Protein AF-A0A962GUR7-F1 (afdb_monomer_lite)

Radius of gyration: 13.73 Å; chains: 1; bounding box: 29×38×33 Å

Sequence (105 aa):
MTSQDFSKNALLEYLKQAAISGILNPAVARSRKTAAEQLLVYVTPEERLNLKLVDVDELCSRIHKLEDSSIRVEALNLYNSRLKSALSDYFLWLENPEGFISNSS

Structure (mmCIF, N/CA/C/O backbone):
data_AF-A0A962GUR7-F1
#
_entry.id   AF-A0A962GUR7-F1
#
loop_
_atom_site.group_PDB
_atom_site.id
_atom_site.type_symbol
_atom_site.label_atom_id
_atom_site.label_alt_id
_atom_site.label_comp_id
_atom_site.label_asym_id
_atom_site.label_entity_id
_atom_site.label_seq_id
_atom_site.pdbx_PDB_ins_code
_atom_site.Cartn_x
_atom_site.Cartn_y
_atom_site.Cartn_z
_atom_site.occupancy
_atom_site.B_iso_or_equiv
_atom_site.auth_seq_id
_atom_site.auth_comp_id
_atom_site.auth_asym_id
_atom_site.auth_atom_id
_atom_site.pdbx_PDB_model_num
ATOM 1 N N . MET A 1 1 ? 12.093 -22.957 -0.002 1.00 36.66 1 MET A N 1
ATOM 2 C CA . MET A 1 1 ? 10.800 -22.249 0.076 1.00 36.66 1 MET A CA 1
ATOM 3 C C . MET A 1 1 ? 11.102 -20.854 0.574 1.00 36.66 1 MET A C 1
ATOM 5 O O . MET A 1 1 ? 11.407 -20.695 1.747 1.00 36.66 1 MET A O 1
ATOM 9 N N . THR A 1 2 ? 11.169 -19.873 -0.319 1.00 47.56 2 THR A N 1
ATOM 10 C CA . THR A 1 2 ? 11.282 -18.466 0.072 1.00 47.56 2 THR A CA 1
ATOM 11 C C . THR A 1 2 ? 9.999 -18.125 0.817 1.00 47.56 2 THR A C 1
ATOM 13 O O . THR A 1 2 ? 8.927 -18.129 0.218 1.00 47.56 2 THR A O 1
ATOM 16 N N . SER A 1 3 ? 10.077 -17.944 2.134 1.00 67.00 3 SER A N 1
ATOM 17 C CA . SER A 1 3 ? 8.933 -17.487 2.919 1.00 67.00 3 SER A CA 1
ATOM 18 C C . SER A 1 3 ? 8.461 -16.161 2.325 1.00 67.00 3 SER A C 1
ATOM 20 O O . SER A 1 3 ? 9.219 -15.193 2.321 1.00 67.00 3 SER A O 1
ATOM 22 N N . GLN A 1 4 ? 7.254 -16.137 1.757 1.00 82.44 4 GLN A N 1
ATOM 23 C CA . GLN A 1 4 ? 6.657 -14.913 1.231 1.00 82.44 4 GLN A CA 1
ATOM 24 C C . GLN A 1 4 ? 6.463 -13.940 2.399 1.00 82.44 4 GLN A C 1
ATOM 26 O O . GLN A 1 4 ? 5.811 -14.277 3.389 1.00 82.44 4 GLN A O 1
ATOM 31 N N . ASP A 1 5 ? 7.066 -12.760 2.304 1.00 90.19 5 ASP A N 1
ATOM 32 C CA . ASP A 1 5 ? 6.971 -11.727 3.331 1.00 90.19 5 ASP A CA 1
ATOM 33 C C . ASP A 1 5 ? 5.786 -10.817 2.997 1.00 90.19 5 ASP A C 1
ATOM 35 O O . ASP A 1 5 ? 5.785 -10.155 1.970 1.00 90.19 5 ASP A O 1
ATOM 39 N N . PHE A 1 6 ? 4.748 -10.807 3.832 1.00 92.50 6 PHE A N 1
ATOM 40 C CA . PHE A 1 6 ? 3.564 -9.963 3.633 1.00 92.50 6 PHE A CA 1
ATOM 41 C C . PHE A 1 6 ? 3.597 -8.705 4.504 1.00 92.50 6 PHE A C 1
ATOM 43 O O . PHE A 1 6 ? 2.549 -8.121 4.762 1.00 92.50 6 PHE A O 1
ATOM 50 N N . SER A 1 7 ? 4.764 -8.291 4.999 1.00 92.62 7 SER A N 1
ATOM 51 C CA . SER A 1 7 ? 4.897 -7.120 5.863 1.00 92.62 7 SER A CA 1
ATOM 52 C C . SER A 1 7 ? 4.934 -5.801 5.084 1.00 92.62 7 SER A C 1
ATOM 54 O O . SER A 1 7 ? 5.293 -5.730 3.905 1.00 92.62 7 SER A O 1
ATOM 56 N N . LYS A 1 8 ? 4.649 -4.697 5.791 1.00 92.88 8 LYS A N 1
ATOM 57 C CA . LYS A 1 8 ? 4.833 -3.326 5.277 1.00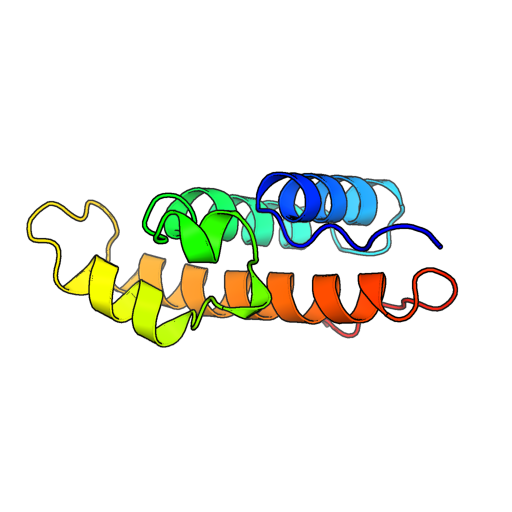 92.88 8 LYS A CA 1
ATOM 58 C C . LYS A 1 8 ? 6.234 -3.103 4.706 1.00 92.88 8 LYS A C 1
ATOM 60 O O . LYS A 1 8 ? 6.367 -2.495 3.649 1.00 92.88 8 LYS A O 1
ATOM 65 N N . ASN A 1 9 ? 7.274 -3.554 5.402 1.00 92.19 9 ASN A N 1
ATOM 66 C CA . ASN A 1 9 ? 8.651 -3.289 4.988 1.00 92.19 9 ASN A CA 1
ATOM 67 C C . ASN A 1 9 ? 8.979 -3.988 3.670 1.00 92.19 9 ASN A C 1
ATOM 69 O O . ASN A 1 9 ? 9.603 -3.383 2.800 1.00 92.19 9 ASN A O 1
ATOM 73 N N . ALA A 1 10 ? 8.497 -5.217 3.499 1.00 93.31 10 ALA A N 1
ATOM 74 C CA . ALA A 1 10 ? 8.708 -5.971 2.278 1.00 93.31 10 ALA A CA 1
ATOM 75 C C . ALA A 1 10 ? 7.957 -5.361 1.079 1.00 93.31 10 ALA A C 1
ATOM 77 O O . ALA A 1 10 ? 8.538 -5.252 0.000 1.00 93.31 10 ALA A O 1
ATOM 78 N N . LEU A 1 11 ? 6.744 -4.825 1.279 1.00 95.38 11 LEU A N 1
ATOM 79 C CA . LEU A 1 11 ? 6.048 -4.026 0.258 1.00 95.38 11 LEU A CA 1
ATOM 80 C C . LEU A 1 11 ? 6.852 -2.776 -0.150 1.00 95.38 11 LEU A C 1
ATOM 82 O O . LEU A 1 11 ? 6.965 -2.464 -1.336 1.00 95.38 11 LEU A O 1
ATOM 86 N N . LEU A 1 12 ? 7.396 -2.032 0.820 1.00 95.19 12 LEU A N 1
ATOM 87 C CA . LEU A 1 12 ? 8.165 -0.815 0.531 1.00 95.19 12 LEU A CA 1
ATOM 88 C C . LEU A 1 12 ? 9.468 -1.125 -0.216 1.00 95.19 12 LEU A C 1
ATOM 90 O O . LEU A 1 12 ? 9.851 -0.365 -1.111 1.00 95.19 12 LEU A O 1
ATOM 94 N N . GLU A 1 13 ? 10.130 -2.230 0.128 1.00 94.38 13 GLU A N 1
ATOM 95 C CA . GLU A 1 13 ? 11.3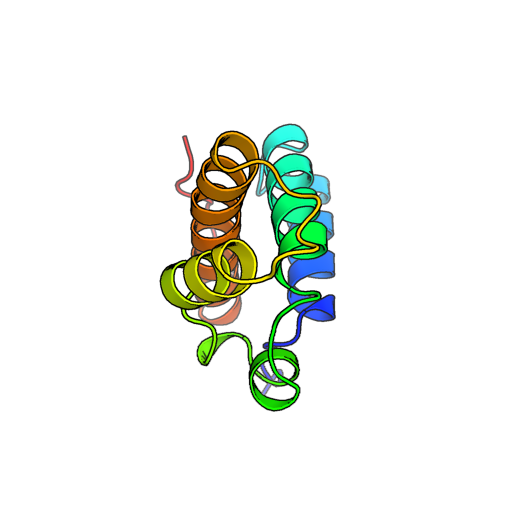23 -2.685 -0.583 1.00 94.38 13 GLU A CA 1
ATOM 96 C C . GLU A 1 13 ? 10.973 -3.174 -1.993 1.00 94.38 13 GLU A C 1
ATOM 98 O O . GLU A 1 13 ? 11.647 -2.782 -2.942 1.00 94.38 13 GLU A O 1
ATOM 103 N N . TYR A 1 14 ? 9.870 -3.909 -2.171 1.00 94.00 14 TYR A N 1
ATOM 104 C CA . TYR A 1 14 ? 9.364 -4.273 -3.497 1.00 94.00 14 TYR A CA 1
ATOM 105 C C . TYR A 1 14 ? 9.149 -3.042 -4.381 1.00 94.00 14 TYR A C 1
ATOM 107 O O . TYR A 1 14 ? 9.672 -2.992 -5.489 1.00 94.00 14 TYR A O 1
ATOM 115 N N . LEU A 1 15 ? 8.449 -2.011 -3.897 1.00 95.69 15 LEU A N 1
ATOM 116 C CA . LEU A 1 15 ? 8.200 -0.796 -4.683 1.00 95.69 15 LEU A CA 1
ATOM 117 C C . LEU A 1 15 ? 9.500 -0.086 -5.081 1.00 95.69 15 LEU A C 1
ATOM 119 O O . LEU A 1 15 ? 9.595 0.476 -6.172 1.00 95.69 15 LEU A O 1
ATOM 123 N N . LYS A 1 16 ? 10.510 -0.117 -4.206 1.00 94.19 16 LYS A N 1
ATOM 124 C CA . LYS A 1 16 ? 11.837 0.429 -4.494 1.00 94.19 16 LYS A CA 1
ATOM 125 C C . LYS A 1 16 ? 12.552 -0.391 -5.569 1.00 94.19 16 LYS A C 1
ATOM 127 O O . LYS A 1 16 ? 13.046 0.191 -6.531 1.00 94.19 16 LYS A O 1
ATOM 132 N N . GLN A 1 17 ? 12.589 -1.713 -5.427 1.00 91.69 17 GLN A N 1
ATOM 133 C CA . GLN A 1 17 ? 13.248 -2.602 -6.385 1.00 91.69 17 GLN A CA 1
ATOM 134 C C . GLN A 1 17 ? 12.536 -2.589 -7.739 1.00 91.69 17 GLN A C 1
ATOM 136 O O . GLN A 1 17 ? 13.191 -2.444 -8.762 1.00 91.69 17 GLN A O 1
ATOM 141 N N . ALA A 1 18 ? 11.203 -2.604 -7.763 1.00 91.19 18 ALA A N 1
ATOM 142 C CA . ALA A 1 18 ? 10.416 -2.516 -8.989 1.00 91.19 18 ALA A CA 1
ATOM 143 C C . ALA A 1 18 ? 10.710 -1.233 -9.787 1.00 91.19 18 ALA A C 1
ATOM 145 O O . ALA A 1 18 ? 10.748 -1.272 -11.016 1.00 91.19 18 ALA A O 1
ATOM 146 N N . ALA A 1 19 ? 10.974 -0.110 -9.110 1.00 93.88 19 ALA A N 1
ATOM 147 C CA . ALA A 1 19 ? 11.409 1.121 -9.767 1.00 93.88 19 ALA A CA 1
ATOM 148 C C . ALA A 1 19 ? 12.830 1.016 -10.345 1.00 93.88 19 ALA A C 1
ATOM 150 O O . ALA A 1 19 ? 13.072 1.458 -11.465 1.00 93.88 19 ALA A O 1
ATOM 151 N N . ILE A 1 20 ? 13.769 0.445 -9.582 1.00 93.50 20 ILE A N 1
ATOM 152 C CA . ILE A 1 20 ? 15.179 0.302 -9.983 1.00 93.50 20 ILE A CA 1
ATOM 153 C C . ILE A 1 20 ? 15.317 -0.676 -11.156 1.00 93.50 20 ILE A C 1
ATOM 155 O O . ILE A 1 20 ? 16.047 -0.403 -12.104 1.00 93.50 20 ILE A O 1
ATOM 159 N N . SER A 1 21 ? 14.592 -1.792 -11.112 1.00 88.62 21 SER A N 1
ATOM 160 C CA . SER A 1 21 ? 14.603 -2.840 -12.135 1.00 88.62 21 SER A CA 1
ATOM 161 C C . SER A 1 21 ? 13.776 -2.494 -13.378 1.00 88.62 21 SER A C 1
ATOM 163 O O . SER A 1 21 ? 13.711 -3.302 -14.298 1.00 88.62 21 SER A O 1
ATOM 165 N N . GLY A 1 22 ? 13.120 -1.328 -13.415 1.00 89.69 22 GLY A N 1
ATOM 166 C CA . GLY A 1 22 ? 12.301 -0.891 -14.551 1.00 89.69 22 GLY A CA 1
ATOM 167 C C . GLY A 1 22 ? 10.953 -1.607 -14.693 1.00 89.69 22 GLY A C 1
ATOM 168 O O . GLY A 1 22 ? 10.244 -1.372 -15.666 1.00 89.69 22 GLY A O 1
ATOM 169 N N . ILE A 1 23 ? 10.576 -2.441 -13.720 1.00 87.81 23 ILE A N 1
ATOM 170 C CA . ILE A 1 23 ? 9.282 -3.137 -13.662 1.00 87.81 23 ILE A CA 1
ATOM 171 C C . ILE A 1 23 ? 8.129 -2.135 -13.518 1.00 87.81 23 ILE A C 1
ATOM 173 O O . ILE A 1 23 ? 7.053 -2.331 -14.079 1.00 87.81 23 ILE A O 1
ATOM 177 N N . LEU A 1 24 ? 8.347 -1.067 -12.748 1.00 90.31 24 LEU A N 1
ATOM 178 C CA . LEU A 1 24 ? 7.361 -0.027 -12.486 1.00 90.31 24 LEU A CA 1
ATOM 179 C C . LEU A 1 24 ? 7.958 1.346 -12.793 1.00 90.31 24 LEU A C 1
ATOM 181 O O . LEU A 1 24 ? 9.105 1.631 -12.449 1.00 90.31 24 LEU A O 1
ATOM 185 N N . ASN A 1 25 ? 7.159 2.235 -13.387 1.00 94.56 25 ASN A N 1
ATOM 186 C CA . ASN A 1 25 ? 7.575 3.620 -13.593 1.00 94.56 25 ASN A CA 1
ATOM 187 C C . ASN A 1 25 ? 7.982 4.259 -12.240 1.00 94.56 25 ASN A C 1
ATOM 189 O O . ASN A 1 25 ? 7.201 4.181 -11.284 1.00 94.56 25 ASN A O 1
ATOM 193 N N . PRO A 1 26 ? 9.145 4.937 -12.133 1.00 95.19 26 PRO A N 1
ATOM 194 C CA . PRO A 1 26 ? 9.616 5.508 -10.869 1.00 95.19 26 PRO A CA 1
ATOM 195 C C . PRO A 1 26 ? 8.632 6.476 -10.197 1.00 95.19 26 PRO A C 1
ATOM 197 O O . PRO A 1 26 ? 8.527 6.502 -8.968 1.00 95.19 26 PRO A O 1
ATOM 200 N N . ALA A 1 27 ? 7.874 7.253 -10.977 1.00 95.62 27 ALA A N 1
ATOM 201 C CA . ALA A 1 27 ? 6.848 8.147 -10.447 1.00 95.62 27 ALA A CA 1
ATOM 202 C C . ALA A 1 27 ? 5.662 7.362 -9.863 1.00 95.62 27 ALA A C 1
ATOM 204 O O . ALA A 1 27 ? 5.169 7.699 -8.783 1.00 95.62 27 ALA A O 1
ATOM 205 N N . VAL A 1 28 ? 5.249 6.277 -10.527 1.00 95.25 28 VAL A N 1
ATOM 206 C CA . VAL A 1 28 ? 4.191 5.379 -10.041 1.00 95.25 28 VAL A CA 1
ATOM 207 C C . VAL A 1 28 ? 4.642 4.686 -8.757 1.00 95.25 28 VAL A C 1
ATOM 209 O O . VAL A 1 28 ? 3.930 4.761 -7.753 1.00 95.25 28 VAL A O 1
ATOM 212 N N . ALA A 1 29 ? 5.849 4.114 -8.744 1.00 96.00 29 ALA A N 1
ATOM 213 C CA . ALA A 1 29 ? 6.445 3.480 -7.571 1.00 96.00 29 ALA A CA 1
ATOM 214 C C . ALA A 1 29 ? 6.506 4.432 -6.372 1.00 96.00 29 ALA A C 1
ATOM 216 O O . ALA A 1 29 ? 6.052 4.091 -5.279 1.00 96.00 29 ALA A O 1
ATOM 217 N N . ARG A 1 30 ? 6.982 5.665 -6.589 1.00 96.50 30 ARG A N 1
ATOM 218 C CA . ARG A 1 30 ? 7.014 6.705 -5.555 1.00 96.50 30 ARG A CA 1
ATOM 219 C C . ARG A 1 30 ? 5.615 7.040 -5.044 1.00 96.50 30 ARG A C 1
ATOM 221 O O . ARG A 1 30 ? 5.420 7.111 -3.836 1.00 96.50 30 ARG A O 1
ATOM 228 N N . SER A 1 31 ? 4.639 7.206 -5.937 1.00 97.00 31 SER A N 1
ATOM 229 C CA . SER A 1 31 ? 3.265 7.547 -5.547 1.00 97.00 31 SER A CA 1
ATOM 230 C C . SER A 1 31 ? 2.604 6.457 -4.693 1.00 97.00 31 SER A C 1
ATOM 232 O O . SER A 1 31 ? 1.936 6.762 -3.703 1.00 97.00 31 SER A O 1
ATOM 234 N N . ARG A 1 32 ? 2.835 5.185 -5.041 1.00 97.56 32 ARG A N 1
ATOM 235 C CA . ARG A 1 32 ? 2.359 4.011 -4.302 1.00 97.56 32 ARG A CA 1
ATOM 236 C C . ARG A 1 32 ? 3.070 3.866 -2.964 1.00 97.56 32 ARG A C 1
ATOM 238 O O . ARG A 1 32 ? 2.415 3.613 -1.958 1.00 97.56 32 ARG A O 1
ATOM 245 N N . LYS A 1 33 ? 4.382 4.115 -2.934 1.00 97.06 33 LYS A N 1
ATOM 246 C CA . LYS A 1 33 ? 5.174 4.119 -1.702 1.00 97.06 33 LYS A CA 1
ATOM 247 C C . LYS A 1 33 ? 4.648 5.160 -0.717 1.00 97.06 33 LYS A C 1
ATOM 249 O O . LYS A 1 33 ? 4.386 4.819 0.429 1.00 97.06 33 LYS A O 1
ATOM 254 N N . THR A 1 34 ? 4.409 6.390 -1.175 1.00 96.88 34 THR A N 1
ATOM 255 C CA . THR A 1 34 ? 3.827 7.444 -0.333 1.00 96.88 34 THR A CA 1
ATOM 256 C C . THR A 1 34 ? 2.453 7.040 0.201 1.00 96.88 34 THR A C 1
ATOM 258 O O . THR A 1 34 ? 2.206 7.193 1.390 1.00 96.88 34 THR A O 1
ATOM 261 N N . ALA A 1 35 ? 1.574 6.468 -0.628 1.00 97.06 35 ALA A N 1
ATOM 262 C CA . ALA A 1 35 ? 0.278 5.977 -0.154 1.00 97.06 35 ALA A CA 1
ATOM 263 C C . ALA A 1 35 ? 0.425 4.892 0.932 1.00 97.06 35 ALA A C 1
ATOM 265 O O . ALA A 1 35 ? -0.225 4.968 1.971 1.00 97.06 35 ALA A O 1
ATOM 266 N N . ALA A 1 36 ? 1.322 3.922 0.734 1.00 97.00 36 ALA A N 1
ATOM 267 C CA . ALA A 1 36 ? 1.604 2.879 1.718 1.00 97.00 36 ALA A CA 1
ATOM 268 C C . ALA A 1 36 ? 2.176 3.449 3.027 1.00 97.00 36 ALA A C 1
ATOM 270 O O . ALA A 1 36 ? 1.774 3.0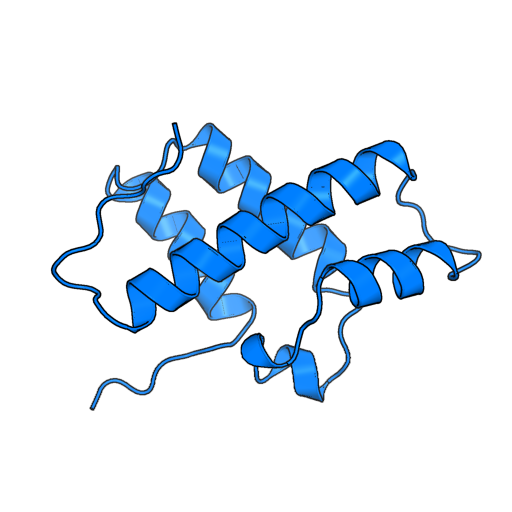37 4.113 1.00 97.00 36 ALA A O 1
ATOM 271 N N . GLU A 1 37 ? 3.081 4.426 2.953 1.00 95.75 37 GLU A N 1
ATOM 272 C CA . GLU A 1 37 ? 3.634 5.100 4.131 1.00 95.75 37 GLU A CA 1
ATOM 273 C C . GLU A 1 37 ? 2.571 5.878 4.908 1.00 95.75 37 GLU A C 1
ATOM 275 O O . GLU A 1 37 ? 2.595 5.836 6.134 1.00 95.75 37 GLU A O 1
ATOM 280 N N . GLN A 1 38 ? 1.640 6.540 4.215 1.00 95.25 38 GLN A N 1
ATOM 281 C CA . GLN A 1 38 ? 0.579 7.340 4.832 1.00 95.25 38 GLN A CA 1
ATOM 282 C C . GLN A 1 38 ? -0.556 6.489 5.414 1.00 95.25 38 GLN A C 1
ATOM 284 O O . GLN A 1 38 ? -1.082 6.834 6.463 1.00 95.25 38 GLN A O 1
ATOM 289 N N . LEU A 1 39 ? -0.947 5.385 4.768 1.00 95.56 39 LEU A N 1
ATOM 290 C CA . LEU A 1 39 ? -2.095 4.584 5.211 1.00 95.56 39 LEU A CA 1
ATOM 291 C C . LEU A 1 39 ? -1.702 3.448 6.164 1.00 95.56 39 LEU A C 1
ATOM 293 O O . LEU A 1 39 ? -2.378 3.224 7.165 1.00 95.56 39 LEU A O 1
ATOM 297 N N . LEU A 1 40 ? -0.584 2.753 5.919 1.00 95.62 40 LEU A N 1
ATOM 298 C CA . LEU A 1 40 ? -0.196 1.569 6.706 1.00 95.62 40 LEU A CA 1
ATOM 299 C C . LEU A 1 40 ? 0.338 1.900 8.109 1.00 95.62 40 LEU A C 1
ATOM 301 O O . LEU A 1 40 ? 0.829 1.020 8.812 1.00 95.62 40 LEU A O 1
ATOM 305 N N . VAL A 1 41 ? 0.308 3.164 8.531 1.00 93.06 41 VAL A N 1
ATOM 306 C CA . VAL A 1 41 ? 0.538 3.530 9.940 1.00 93.06 41 VAL A CA 1
ATOM 307 C C . VAL A 1 41 ? -0.707 3.275 10.794 1.00 93.06 41 VAL A C 1
ATOM 309 O O . VAL A 1 41 ? -0.563 3.022 11.986 1.00 93.06 41 VAL A O 1
ATOM 312 N N . TYR A 1 42 ? -1.896 3.263 10.177 1.00 93.25 42 TYR A N 1
ATOM 313 C CA . TYR A 1 42 ? -3.195 3.115 10.843 1.00 93.25 42 TYR A CA 1
ATOM 314 C C . TYR A 1 42 ? -3.714 1.670 10.896 1.00 93.25 42 TYR A C 1
ATOM 316 O O . TYR A 1 42 ? -4.788 1.426 11.442 1.00 93.25 42 TYR A O 1
ATOM 324 N N . VAL A 1 43 ? -2.978 0.707 10.334 1.00 94.69 43 VAL A N 1
ATOM 325 C CA . VAL A 1 43 ? -3.346 -0.714 10.415 1.00 94.69 43 VAL A CA 1
ATOM 326 C C . VAL A 1 43 ? -3.145 -1.257 11.829 1.00 94.69 43 VAL A C 1
ATOM 328 O O . VAL A 1 43 ? -2.267 -0.804 12.574 1.00 94.69 43 VAL A O 1
ATOM 331 N N . THR A 1 44 ? -3.928 -2.271 12.175 1.00 93.69 44 THR A N 1
ATOM 332 C CA . THR A 1 44 ? -3.788 -3.024 13.424 1.00 93.69 44 THR A CA 1
ATOM 333 C C . THR A 1 44 ? -2.444 -3.764 13.489 1.00 93.69 44 THR A C 1
ATOM 335 O O . THR A 1 44 ? -1.781 -3.967 12.465 1.00 93.69 44 THR A O 1
ATOM 338 N N . PRO A 1 45 ? -2.008 -4.197 14.686 1.00 91.75 45 PRO A N 1
ATOM 339 C CA . PRO A 1 45 ? -0.807 -5.017 14.823 1.00 9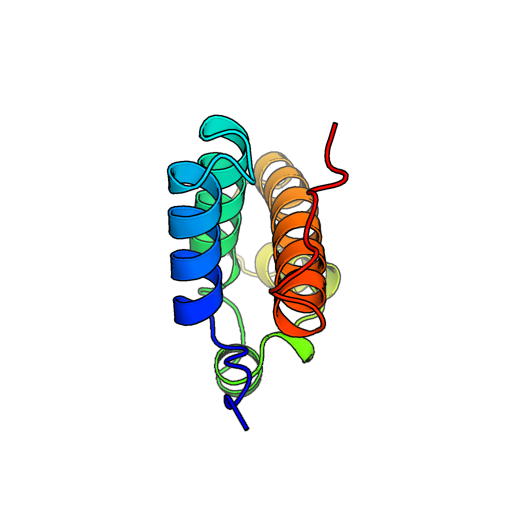1.75 45 PRO A CA 1
ATOM 340 C C . PRO A 1 45 ? -0.839 -6.300 13.977 1.00 91.75 45 PRO A C 1
ATOM 342 O O . PRO A 1 45 ? 0.187 -6.671 13.417 1.00 91.75 45 PRO A O 1
ATOM 345 N N . GLU A 1 46 ? -2.000 -6.942 13.841 1.00 91.00 46 GLU A N 1
ATOM 346 C CA . GLU A 1 46 ? -2.171 -8.180 13.066 1.00 91.00 46 GLU A CA 1
ATOM 347 C C . GLU A 1 46 ? -2.052 -7.926 11.558 1.00 91.00 46 GLU A C 1
ATOM 349 O O . GLU A 1 46 ? -1.257 -8.571 10.873 1.00 91.00 46 GLU A O 1
ATOM 354 N N . GLU A 1 47 ? -2.756 -6.911 11.051 1.00 94.25 47 GLU A N 1
ATOM 355 C CA . GLU A 1 47 ? -2.653 -6.452 9.660 1.00 94.25 47 GLU A CA 1
ATOM 356 C C . GLU A 1 47 ? -1.224 -6.023 9.288 1.00 94.25 47 GLU A C 1
ATOM 358 O O . GLU A 1 47 ? -0.778 -6.213 8.158 1.00 94.25 47 GLU A O 1
ATOM 363 N N . ARG A 1 48 ? -0.468 -5.459 10.240 1.00 90.00 48 ARG A N 1
ATOM 364 C CA . ARG A 1 48 ? 0.931 -5.061 10.021 1.00 90.00 48 ARG A CA 1
ATOM 365 C C . ARG A 1 48 ? 1.852 -6.257 9.774 1.00 90.00 48 ARG A C 1
ATOM 367 O O . ARG A 1 48 ? 2.834 -6.115 9.042 1.00 90.00 48 ARG A O 1
ATOM 374 N N . LEU A 1 49 ? 1.561 -7.390 10.411 1.00 88.12 49 LEU A N 1
ATOM 375 C CA . LEU A 1 49 ? 2.310 -8.638 10.249 1.00 88.12 49 LEU A CA 1
ATOM 376 C C . LEU A 1 49 ? 1.917 -9.367 8.963 1.00 88.12 49 LEU 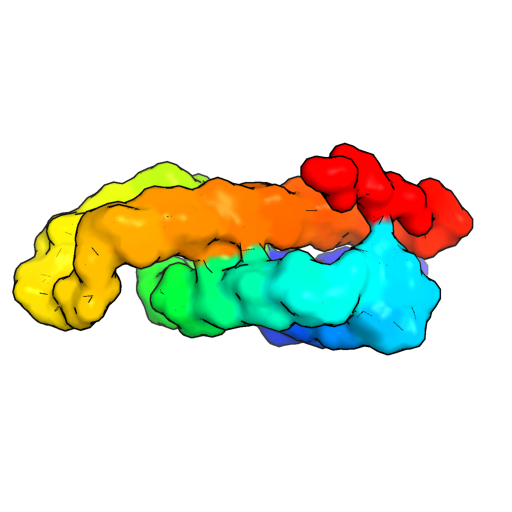A C 1
ATOM 378 O O . LEU A 1 49 ? 2.749 -10.056 8.378 1.00 88.12 49 LEU A O 1
ATOM 382 N N . ASN A 1 50 ? 0.670 -9.207 8.518 1.00 93.12 50 ASN A N 1
ATOM 383 C CA . ASN A 1 50 ? 0.177 -9.819 7.297 1.00 93.12 50 ASN A CA 1
ATOM 384 C C . ASN A 1 50 ? -0.774 -8.883 6.545 1.00 93.12 50 ASN A C 1
ATOM 386 O O . ASN A 1 50 ? -1.972 -8.825 6.828 1.00 93.12 50 ASN A O 1
ATOM 390 N N . LEU A 1 51 ? -0.249 -8.214 5.518 1.00 95.12 51 LEU A N 1
ATOM 391 C CA . LEU A 1 51 ? -1.013 -7.278 4.698 1.00 95.12 51 LEU A CA 1
ATOM 392 C C . LEU A 1 51 ? -2.151 -7.934 3.902 1.00 95.12 51 LEU A C 1
ATOM 394 O O . LEU A 1 51 ? -3.004 -7.209 3.401 1.00 95.12 51 LEU A O 1
ATOM 398 N N . LYS A 1 52 ? -2.230 -9.272 3.808 1.00 94.31 52 LYS A N 1
ATOM 399 C CA . LYS A 1 52 ? -3.413 -9.944 3.233 1.00 94.31 52 LYS A CA 1
ATOM 400 C C . LYS A 1 52 ? -4.683 -9.722 4.053 1.00 94.31 52 LYS A C 1
ATOM 402 O O . LYS A 1 52 ? -5.773 -9.918 3.533 1.00 94.31 52 LYS A O 1
ATOM 407 N N . LEU A 1 53 ? -4.539 -9.352 5.325 1.00 95.81 53 LEU A N 1
ATOM 408 C CA . LEU A 1 53 ? -5.660 -9.045 6.210 1.00 95.81 53 LEU A CA 1
ATOM 409 C C . LEU A 1 53 ? -6.180 -7.614 6.017 1.00 95.81 53 LEU A C 1
ATOM 411 O O . LEU A 1 53 ? -7.234 -7.283 6.547 1.00 95.81 53 LEU A O 1
ATOM 415 N N . VAL A 1 54 ? -5.445 -6.761 5.293 1.00 96.44 54 VAL A N 1
ATOM 416 C CA . VAL A 1 54 ? -5.812 -5.355 5.110 1.00 96.44 54 VAL A CA 1
ATOM 417 C C . VAL A 1 54 ? -6.893 -5.229 4.045 1.00 96.44 54 VAL A C 1
ATOM 419 O O . VAL A 1 54 ? -6.621 -5.373 2.852 1.00 96.44 54 VAL A O 1
ATOM 422 N N . ASP A 1 55 ? -8.089 -4.835 4.470 1.00 96.81 55 ASP A N 1
ATOM 423 C CA . ASP A 1 55 ? -9.062 -4.197 3.589 1.00 96.81 55 ASP A CA 1
ATOM 424 C C . ASP A 1 55 ? -8.750 -2.691 3.509 1.00 96.81 55 ASP A C 1
ATOM 426 O O . ASP A 1 55 ? -8.820 -1.951 4.497 1.00 96.81 55 ASP A O 1
ATOM 430 N N . VAL A 1 56 ? -8.356 -2.225 2.321 1.00 96.56 56 VAL A N 1
ATOM 431 C CA . VAL A 1 56 ? -7.947 -0.828 2.106 1.00 96.56 56 VAL A CA 1
ATOM 432 C C . VAL A 1 56 ? -9.136 0.141 2.193 1.00 96.56 56 VAL A C 1
ATOM 434 O O . VAL A 1 56 ? -8.956 1.285 2.615 1.00 96.56 56 VAL A O 1
ATOM 437 N N . ASP A 1 57 ? -10.348 -0.288 1.834 1.00 96.19 57 ASP A N 1
ATOM 438 C CA . ASP A 1 57 ? -11.553 0.540 1.963 1.00 96.19 57 ASP A CA 1
ATOM 439 C C . ASP A 1 57 ? -11.964 0.687 3.423 1.00 96.19 57 ASP A C 1
ATOM 441 O O . ASP A 1 57 ? -12.278 1.794 3.880 1.00 96.19 57 ASP A O 1
ATOM 445 N N . GLU A 1 58 ? -11.886 -0.403 4.183 1.00 95.56 58 GLU A N 1
ATOM 446 C CA . GLU A 1 58 ? -12.112 -0.365 5.624 1.00 95.56 58 GLU A CA 1
ATOM 447 C C . GLU A 1 58 ? -11.037 0.473 6.331 1.00 95.56 58 GLU A C 1
ATOM 449 O O . GLU A 1 58 ? -11.351 1.285 7.203 1.00 95.56 58 GLU A O 1
ATOM 454 N N . LEU A 1 59 ? -9.766 0.346 5.932 1.00 95.75 59 LEU A N 1
ATOM 455 C CA . LEU A 1 59 ? -8.670 1.179 6.433 1.00 95.75 59 LEU A CA 1
ATOM 456 C C . LEU A 1 59 ? -8.943 2.670 6.205 1.00 95.75 59 LEU A C 1
ATOM 458 O O . LEU A 1 59 ? -8.867 3.457 7.148 1.00 95.75 59 LEU A O 1
ATOM 462 N N . CYS A 1 60 ? -9.313 3.067 4.987 1.00 94.56 60 CYS A N 1
ATOM 463 C CA . CYS A 1 60 ? -9.669 4.456 4.698 1.00 94.56 60 CYS A CA 1
ATOM 464 C C . CYS A 1 60 ? -10.899 4.911 5.494 1.00 94.56 60 CYS A C 1
ATOM 466 O O . CYS A 1 60 ? -10.904 6.020 6.024 1.00 94.56 60 CYS A O 1
ATOM 468 N N . SER A 1 61 ? -11.903 4.051 5.662 1.00 93.06 61 SER A N 1
ATOM 469 C CA . SER A 1 61 ? -13.079 4.356 6.484 1.00 93.06 61 SER A CA 1
ATOM 470 C C . SER A 1 61 ? -12.722 4.565 7.960 1.00 93.06 61 SER A C 1
ATOM 472 O O . SER A 1 61 ? -13.259 5.473 8.593 1.00 93.06 61 SER A O 1
ATOM 474 N N . ARG A 1 62 ? -11.795 3.769 8.514 1.00 92.50 62 ARG A N 1
ATOM 475 C CA . ARG A 1 62 ? -11.254 3.956 9.872 1.00 92.50 62 ARG A CA 1
ATOM 476 C C . ARG A 1 62 ? -10.532 5.294 9.993 1.00 92.50 62 ARG A C 1
ATOM 478 O O . ARG A 1 62 ? -10.829 6.042 10.915 1.00 92.50 62 ARG A O 1
ATOM 485 N N . ILE A 1 63 ? -9.659 5.622 9.039 1.00 92.44 63 ILE A N 1
ATOM 486 C CA . ILE A 1 63 ? -8.919 6.895 9.010 1.00 92.44 63 ILE A CA 1
ATOM 487 C C . ILE A 1 63 ? -9.877 8.086 8.938 1.00 92.44 63 ILE A C 1
ATOM 489 O O . ILE A 1 63 ? -9.695 9.060 9.658 1.00 92.44 63 ILE A O 1
ATOM 493 N N . HIS A 1 64 ? -10.928 8.003 8.121 1.00 88.19 64 HIS A N 1
ATOM 494 C CA . HIS A 1 64 ? -11.910 9.077 7.985 1.00 88.19 64 HIS A CA 1
ATOM 495 C C . HIS A 1 64 ? -12.703 9.345 9.275 1.00 88.19 64 HIS A C 1
ATOM 497 O O . HIS A 1 64 ? -13.130 10.471 9.506 1.00 88.19 64 HIS A O 1
ATOM 503 N N . LYS A 1 65 ? -12.884 8.325 10.125 1.00 88.94 65 LYS A N 1
ATOM 504 C CA . LYS A 1 65 ? -13.555 8.451 11.430 1.00 88.94 65 LYS A CA 1
ATOM 505 C C . LYS A 1 65 ? -12.647 9.003 12.534 1.00 88.94 65 LYS A C 1
ATOM 507 O O . LYS A 1 65 ? -13.151 9.318 13.607 1.00 88.94 65 LYS A O 1
ATOM 512 N N . LEU A 1 66 ? -11.332 9.089 12.314 1.00 87.94 66 LEU A N 1
ATOM 513 C CA . LEU A 1 66 ? -10.417 9.686 13.285 1.00 87.94 66 LEU A CA 1
ATOM 514 C C . LEU A 1 66 ? -10.564 11.209 13.237 1.00 87.94 66 LEU A C 1
ATOM 516 O O . LEU A 1 66 ? -10.239 11.827 12.225 1.00 87.94 66 LEU A O 1
ATOM 520 N N . GLU A 1 67 ? -10.997 11.813 14.343 1.00 66.38 67 GLU A N 1
ATOM 521 C CA . GLU A 1 67 ? -11.171 13.272 14.446 1.00 66.38 67 GLU A CA 1
ATOM 522 C C . GLU A 1 67 ? -9.857 14.055 14.252 1.00 66.38 67 GLU A C 1
ATOM 524 O O . GLU A 1 67 ? -9.886 15.206 13.829 1.00 66.38 67 GLU A O 1
ATOM 529 N N . ASP A 1 68 ? -8.705 13.412 14.484 1.00 69.69 68 ASP A N 1
ATOM 530 C CA . ASP A 1 68 ? -7.360 13.984 14.304 1.00 69.69 68 ASP A CA 1
ATOM 531 C C . ASP A 1 68 ? -6.696 13.580 12.969 1.00 69.69 68 ASP A C 1
ATOM 533 O O . ASP A 1 68 ? -5.513 13.839 12.733 1.00 69.69 68 ASP A O 1
ATOM 537 N N . SER A 1 69 ? -7.417 12.914 12.056 1.00 72.56 69 SER A N 1
ATOM 538 C CA . SER A 1 69 ? -6.819 12.554 10.767 1.00 72.56 69 SER A CA 1
ATOM 539 C C . SER A 1 69 ? -6.457 13.812 9.974 1.00 72.56 69 SER A C 1
ATOM 541 O O . SER A 1 69 ? -7.306 14.513 9.429 1.00 72.56 69 SER A O 1
ATOM 543 N N . SER A 1 70 ? -5.154 14.050 9.832 1.00 77.50 70 SER A N 1
ATOM 544 C CA . SER A 1 70 ? -4.602 15.142 9.020 1.00 77.50 70 SER A CA 1
ATOM 545 C C . SER A 1 70 ? -4.739 14.905 7.505 1.00 77.50 70 SER A C 1
ATOM 547 O O . SER A 1 70 ? -4.368 15.761 6.698 1.00 77.50 70 SER A O 1
ATOM 549 N N . ILE A 1 71 ? -5.243 13.737 7.088 1.00 86.00 71 ILE A N 1
ATOM 550 C CA . ILE A 1 71 ? -5.384 13.367 5.678 1.00 86.00 71 ILE A CA 1
ATOM 551 C C . ILE A 1 71 ? -6.736 13.862 5.159 1.00 86.00 71 ILE A C 1
ATOM 553 O O . ILE A 1 71 ? -7.791 13.393 5.583 1.00 86.00 71 ILE A O 1
ATOM 557 N N . ARG A 1 72 ? -6.701 14.778 4.183 1.00 88.62 72 ARG A N 1
ATOM 558 C CA . ARG A 1 72 ? -7.903 15.242 3.472 1.00 88.62 72 ARG A CA 1
ATOM 559 C C . ARG A 1 72 ? -8.568 14.095 2.710 1.00 88.62 72 ARG A C 1
ATOM 561 O O . ARG A 1 72 ? -7.877 13.228 2.177 1.00 88.62 72 ARG A O 1
ATOM 568 N N . VAL A 1 73 ? -9.893 14.134 2.583 1.00 87.00 73 VAL A N 1
ATOM 569 C CA . VAL A 1 73 ? -10.693 13.083 1.925 1.00 87.00 73 VAL A CA 1
ATOM 570 C C . VAL A 1 73 ? -10.238 12.822 0.485 1.00 87.00 73 VAL A C 1
ATOM 572 O O . VAL A 1 73 ? -10.130 11.673 0.063 1.00 87.00 73 VAL A O 1
ATOM 575 N N . GLU A 1 74 ? -9.889 13.864 -0.266 1.00 89.06 74 GLU A N 1
ATOM 576 C CA . GLU A 1 74 ? -9.419 13.731 -1.648 1.00 89.06 74 GLU A CA 1
ATOM 577 C C . GLU A 1 74 ? -8.070 13.003 -1.718 1.00 89.06 74 GLU A C 1
ATOM 579 O O . GLU A 1 74 ? -7.862 12.134 -2.568 1.00 89.06 74 GLU A O 1
ATOM 584 N N . ALA A 1 75 ? -7.162 13.316 -0.787 1.00 91.69 75 ALA A N 1
ATOM 585 C CA . ALA A 1 75 ? -5.884 12.623 -0.665 1.00 91.69 75 ALA A CA 1
ATOM 586 C C . ALA A 1 75 ? -6.084 11.168 -0.218 1.00 91.69 75 ALA A C 1
ATOM 588 O O . ALA A 1 75 ? -5.401 10.276 -0.720 1.00 91.69 75 ALA A O 1
ATOM 589 N N . LEU A 1 76 ? -7.051 10.917 0.668 1.00 93.75 76 LEU A N 1
ATOM 590 C CA . LEU A 1 76 ? -7.388 9.583 1.155 1.00 93.75 76 LEU A CA 1
ATOM 591 C C . LEU A 1 76 ? -7.895 8.675 0.025 1.00 93.75 76 LEU A C 1
ATOM 593 O O . LEU A 1 76 ? -7.406 7.557 -0.113 1.00 93.75 76 LEU A O 1
ATOM 597 N N . ASN A 1 77 ? -8.785 9.175 -0.836 1.00 93.81 77 ASN A N 1
ATOM 598 C CA . ASN A 1 77 ? -9.277 8.445 -2.012 1.00 93.81 77 ASN A CA 1
ATOM 599 C C . ASN A 1 77 ? -8.151 8.125 -3.006 1.00 93.81 77 ASN A C 1
ATOM 601 O O . ASN A 1 77 ? -8.065 7.021 -3.548 1.00 93.81 77 ASN A O 1
ATOM 605 N N . LEU A 1 78 ? -7.242 9.079 -3.218 1.00 95.56 78 LEU A N 1
ATOM 606 C CA . LEU A 1 78 ? -6.079 8.878 -4.075 1.00 95.56 78 LEU A CA 1
ATOM 607 C C . LEU A 1 78 ? -5.116 7.831 -3.495 1.00 95.56 78 LEU A C 1
ATOM 609 O O . LEU A 1 78 ? -4.598 6.985 -4.227 1.00 95.56 78 LEU A O 1
ATOM 613 N N . TYR A 1 79 ? -4.870 7.871 -2.185 1.00 96.94 79 TYR A N 1
ATOM 614 C CA . TYR A 1 79 ? -4.036 6.884 -1.507 1.00 96.94 79 TYR A CA 1
ATOM 615 C C . TYR A 1 79 ? -4.687 5.501 -1.469 1.00 96.94 79 TYR A C 1
ATOM 617 O O . TYR A 1 79 ? -3.968 4.522 -1.654 1.00 96.94 79 TYR A O 1
ATOM 625 N N . ASN A 1 80 ? -6.013 5.409 -1.328 1.00 97.19 80 ASN A N 1
ATOM 626 C CA . ASN A 1 80 ? -6.758 4.150 -1.403 1.00 97.19 80 ASN A CA 1
ATOM 627 C C . ASN A 1 80 ? -6.461 3.416 -2.721 1.00 97.19 80 ASN A C 1
ATOM 629 O O . ASN A 1 80 ? -5.930 2.305 -2.708 1.00 97.19 80 ASN A O 1
ATOM 633 N N . SER A 1 81 ? -6.706 4.077 -3.858 1.00 97.56 81 SER A N 1
ATOM 634 C CA . SER A 1 81 ? -6.490 3.491 -5.190 1.00 97.56 81 SER A CA 1
ATOM 63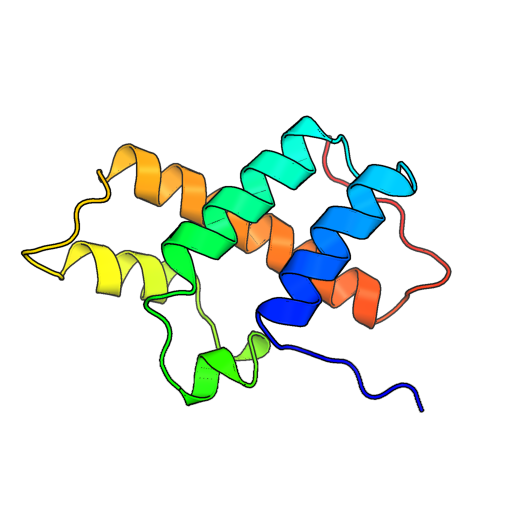5 C C . SER A 1 81 ? -5.030 3.067 -5.413 1.00 97.56 81 SER A C 1
ATOM 637 O O . SER A 1 81 ? -4.738 1.970 -5.905 1.00 97.56 81 SER A O 1
ATOM 639 N N . ARG A 1 82 ? -4.084 3.905 -4.975 1.00 97.56 82 ARG A N 1
ATOM 640 C CA . ARG A 1 82 ? -2.647 3.623 -5.081 1.00 97.56 82 ARG A CA 1
ATOM 641 C C . ARG A 1 82 ? -2.216 2.444 -4.216 1.00 97.56 82 ARG A C 1
ATOM 643 O O . ARG A 1 82 ? -1.445 1.615 -4.693 1.00 97.56 82 ARG A O 1
ATOM 650 N N . LEU A 1 83 ? -2.696 2.358 -2.975 1.00 97.88 83 LEU A N 1
ATOM 651 C CA . LEU A 1 83 ? -2.354 1.264 -2.070 1.00 97.88 83 LEU A CA 1
ATOM 652 C C . LEU A 1 83 ? -2.951 -0.059 -2.556 1.00 97.88 83 LEU A C 1
ATOM 654 O O . LEU A 1 83 ? -2.231 -1.050 -2.592 1.00 97.88 83 LEU A O 1
ATOM 658 N N . LYS A 1 84 ? -4.208 -0.070 -3.016 1.00 97.94 84 LYS A N 1
ATOM 659 C CA . LYS A 1 84 ? -4.817 -1.261 -3.632 1.00 97.94 84 LYS A CA 1
ATOM 660 C C . LYS A 1 84 ? -3.989 -1.781 -4.800 1.00 97.94 84 LYS A C 1
ATOM 662 O O . LYS A 1 84 ? -3.651 -2.960 -4.841 1.00 97.94 84 LYS A O 1
ATOM 667 N N . SER A 1 85 ? -3.602 -0.885 -5.705 1.00 96.81 85 SER A N 1
ATOM 668 C CA . SER A 1 85 ? -2.769 -1.247 -6.855 1.00 96.81 85 SER A CA 1
ATOM 669 C C . SER A 1 85 ? -1.394 -1.772 -6.424 1.00 96.81 85 SER A C 1
ATOM 671 O O . SER A 1 85 ? -0.879 -2.720 -7.004 1.00 96.81 85 SER A O 1
ATOM 673 N N . ALA A 1 86 ? -0.798 -1.177 -5.385 1.00 96.56 86 ALA A N 1
ATOM 674 C CA . ALA A 1 86 ? 0.482 -1.622 -4.840 1.00 96.56 86 ALA A CA 1
ATOM 675 C C . ALA A 1 86 ? 0.403 -3.027 -4.229 1.00 96.56 86 ALA A C 1
ATOM 677 O O . ALA A 1 86 ? 1.269 -3.847 -4.511 1.00 96.56 86 ALA A O 1
ATOM 678 N N . LEU A 1 87 ? -0.624 -3.299 -3.416 1.00 96.62 87 LEU A N 1
ATOM 679 C CA . LEU A 1 87 ? -0.837 -4.602 -2.783 1.00 96.62 87 LEU A CA 1
ATOM 680 C C . LEU A 1 87 ? -1.142 -5.681 -3.821 1.00 96.62 87 LEU A C 1
ATOM 682 O O . LEU A 1 87 ? -0.549 -6.751 -3.763 1.00 96.62 87 LEU A O 1
ATOM 686 N N . SER A 1 88 ? -2.001 -5.379 -4.799 1.00 95.00 88 SER A N 1
ATOM 687 C CA . SER A 1 88 ? -2.328 -6.305 -5.886 1.00 95.00 88 SER A CA 1
ATOM 688 C C . SER A 1 88 ? -1.078 -6.715 -6.664 1.00 95.00 88 SER A C 1
ATOM 690 O O . SER A 1 88 ? -0.795 -7.904 -6.787 1.00 95.00 88 SER A O 1
ATOM 692 N N . ASP A 1 89 ? -0.292 -5.745 -7.140 1.00 92.62 89 ASP A N 1
ATOM 693 C CA . ASP A 1 89 ? 0.941 -6.030 -7.881 1.00 92.62 89 ASP A CA 1
ATOM 694 C C . ASP A 1 89 ? 1.955 -6.785 -7.020 1.00 92.62 89 ASP A C 1
ATOM 696 O O . ASP A 1 89 ? 2.615 -7.706 -7.493 1.00 92.62 89 ASP A O 1
ATOM 700 N N . TYR A 1 90 ? 2.073 -6.412 -5.746 1.00 93.94 90 TYR A N 1
ATOM 701 C CA . TYR A 1 90 ? 3.008 -7.050 -4.834 1.00 93.94 90 TYR A CA 1
ATOM 702 C C . TYR A 1 90 ? 2.656 -8.513 -4.557 1.00 93.94 90 TYR A C 1
ATOM 704 O O . TYR A 1 90 ? 3.535 -9.372 -4.573 1.00 93.94 90 TYR A O 1
ATOM 712 N N . PHE A 1 91 ? 1.379 -8.816 -4.327 1.00 92.69 91 PHE A N 1
ATOM 713 C CA . PHE A 1 91 ? 0.934 -10.186 -4.089 1.00 92.69 91 PHE A CA 1
ATOM 714 C C . PHE A 1 91 ? 1.105 -11.050 -5.338 1.00 92.69 91 PHE A C 1
ATOM 716 O O . PHE A 1 91 ? 1.634 -12.152 -5.225 1.00 92.69 91 PHE A O 1
ATOM 723 N N . LEU A 1 92 ? 0.789 -10.517 -6.522 1.00 89.62 92 LEU A N 1
ATOM 724 C CA . LEU A 1 92 ? 1.053 -11.199 -7.792 1.00 89.62 92 LEU A CA 1
ATOM 725 C C . LEU A 1 92 ? 2.552 -11.461 -8.003 1.00 89.62 92 LEU A C 1
ATOM 727 O O . LEU A 1 92 ? 2.939 -12.551 -8.423 1.00 89.62 92 LEU A O 1
ATOM 731 N N . TRP A 1 93 ? 3.405 -10.487 -7.676 1.00 87.25 93 TRP A N 1
ATOM 732 C CA . TRP A 1 93 ? 4.858 -10.647 -7.737 1.00 87.25 93 TRP A CA 1
ATOM 733 C C . TRP A 1 93 ? 5.367 -11.717 -6.759 1.00 87.25 93 TRP A C 1
ATOM 735 O O . TRP A 1 93 ? 6.229 -12.513 -7.122 1.00 87.25 93 TRP A O 1
ATOM 745 N N . LEU A 1 94 ? 4.816 -11.786 -5.542 1.00 86.88 94 LEU A N 1
ATOM 746 C CA . LEU A 1 94 ? 5.160 -12.830 -4.571 1.00 86.88 94 LEU A CA 1
ATOM 747 C C . LEU A 1 94 ? 4.739 -14.228 -5.036 1.00 86.88 94 LEU A C 1
ATOM 749 O O . LEU A 1 94 ? 5.408 -15.203 -4.690 1.00 86.88 94 LEU A O 1
ATOM 753 N N . GLU A 1 95 ? 3.634 -14.345 -5.771 1.00 83.94 95 GLU A N 1
ATOM 754 C CA . GLU A 1 95 ? 3.164 -15.616 -6.328 1.00 83.94 95 GLU A CA 1
ATOM 755 C C . GLU A 1 95 ? 4.002 -16.072 -7.530 1.00 83.94 95 GLU A C 1
ATOM 757 O O . GLU A 1 95 ? 4.236 -17.269 -7.673 1.00 83.94 95 GLU A O 1
ATOM 762 N N . ASN A 1 96 ? 4.490 -15.144 -8.363 1.00 75.44 96 ASN A N 1
ATOM 763 C CA . ASN A 1 96 ? 5.274 -15.451 -9.565 1.00 75.44 96 ASN A CA 1
ATOM 764 C C . ASN A 1 96 ? 6.415 -14.437 -9.803 1.00 75.44 96 ASN A C 1
ATOM 766 O O . ASN A 1 96 ? 6.322 -13.593 -10.702 1.00 75.44 96 ASN A O 1
ATOM 770 N N . PRO A 1 97 ? 7.528 -14.528 -9.052 1.00 66.75 97 PRO A N 1
ATOM 771 C CA . PRO A 1 97 ? 8.610 -13.546 -9.137 1.00 66.75 97 PRO A CA 1
ATOM 772 C C . PRO A 1 97 ? 9.393 -13.595 -10.461 1.00 66.75 97 PRO A C 1
ATOM 774 O O . PRO A 1 97 ? 9.970 -12.584 -10.855 1.00 66.75 97 PRO A O 1
ATOM 777 N N . GLU A 1 98 ? 9.406 -14.733 -11.168 1.00 61.78 98 GLU A N 1
ATOM 778 C CA . GLU A 1 98 ? 10.188 -14.936 -12.405 1.00 61.78 98 GLU A CA 1
ATOM 779 C C . GLU A 1 98 ? 9.479 -14.453 -13.691 1.00 61.78 98 GLU A C 1
ATOM 781 O O . GLU A 1 98 ? 10.110 -14.387 -14.743 1.00 61.78 98 GLU A O 1
ATOM 786 N N . GLY A 1 99 ? 8.188 -14.091 -13.627 1.00 56.09 99 GLY A N 1
ATOM 787 C CA . GLY A 1 99 ? 7.363 -13.764 -14.804 1.00 56.09 99 GLY A CA 1
ATOM 788 C C . GLY A 1 99 ? 6.613 -12.429 -14.741 1.00 56.09 99 GLY A C 1
ATOM 789 O O . GLY A 1 99 ? 5.704 -12.206 -15.540 1.00 56.09 99 GLY A O 1
ATOM 790 N N . PHE A 1 100 ? 6.932 -11.554 -13.784 1.00 55.03 100 PHE A N 1
ATOM 791 C CA . PHE A 1 100 ? 6.128 -10.357 -13.535 1.00 55.03 100 PHE A CA 1
ATOM 792 C C . PHE A 1 100 ? 6.346 -9.251 -14.585 1.00 55.03 100 PHE A C 1
ATOM 794 O O . PHE A 1 100 ? 7.432 -8.682 -14.700 1.00 55.03 100 PHE A O 1
ATOM 801 N N . ILE A 1 101 ? 5.270 -8.892 -15.290 1.00 54.75 101 ILE A N 1
ATOM 802 C CA . ILE A 1 101 ? 5.147 -7.689 -16.124 1.00 54.75 101 ILE A CA 1
ATOM 803 C C . ILE A 1 101 ? 4.019 -6.849 -15.510 1.00 54.75 101 ILE A C 1
ATOM 805 O O . ILE A 1 101 ? 2.886 -7.321 -15.413 1.00 54.75 101 ILE A O 1
ATOM 809 N N . SER A 1 102 ? 4.314 -5.624 -15.055 1.00 50.31 102 SER A N 1
ATOM 810 C CA . SER A 1 102 ? 3.306 -4.755 -14.430 1.00 50.31 102 SER A CA 1
ATOM 811 C C . SER A 1 102 ? 2.236 -4.369 -15.453 1.00 50.31 102 SER A C 1
ATOM 813 O O . SER A 1 102 ? 2.539 -3.747 -16.467 1.00 50.31 102 SER A O 1
ATOM 815 N N . ASN A 1 103 ? 0.971 -4.700 -15.182 1.00 52.59 103 ASN A N 1
ATOM 816 C CA . ASN A 1 103 ? -0.146 -4.389 -16.082 1.00 52.59 103 ASN A CA 1
ATOM 817 C C . ASN A 1 103 ? -0.750 -2.989 -15.838 1.00 52.59 103 ASN A C 1
ATOM 819 O O . ASN A 1 103 ? -1.912 -2.738 -16.148 1.00 52.59 103 ASN A O 1
ATOM 823 N N . SER A 1 104 ? 0.018 -2.078 -15.237 1.00 49.81 104 SER A N 1
ATOM 824 C CA . SER A 1 104 ? -0.436 -0.725 -14.907 1.00 49.81 104 SER A CA 1
ATOM 825 C C . SER A 1 104 ? 0.016 0.260 -15.990 1.00 49.81 104 SER A C 1
ATOM 827 O O . SER A 1 104 ? 1.106 0.824 -15.893 1.00 49.81 104 SER A O 1
ATOM 829 N N . SER A 1 105 ? -0.809 0.415 -17.032 1.00 42.06 105 SER A N 1
ATOM 830 C CA . SER A 1 105 ? -0.744 1.549 -17.974 1.00 42.06 105 SER A CA 1
ATOM 831 C C . SER A 1 105 ? -1.305 2.824 -17.348 1.00 42.06 105 SER A C 1
ATOM 833 O O . SER A 1 105 ? -2.240 2.704 -16.523 1.00 42.06 105 SER A O 1
#

pLDDT: mean 87.78, std 13.85, range [36.66, 97.94]

Foldseek 3Di:
DPPQFQALVLLLVCLVVCCVVVLDPVVLSVLLNVLSVLQVVQDDPVCRRHVVPDDLVVSLVVLVPPPPNPQDPVNSVSSSVSPVLSSVLSVVCSVPVPDDRRPDD

Secondary structure (DSSP, 8-state):
------SHHHHHHHHHHHHHTTSS-HHHHHHHHHHHHHHTTSS-HHHHH-GGG--HHHHHHHHHH-TT--S-HHHHHHHHHHHHHHHHHHHHHHH-TTS------